Protein AF-A0A925XER4-F1 (afdb_monomer)

Foldseek 3Di:
DDDDDDDDDDDDDDDDDDPDDDDDDDDDDDDDDDPDDCPDPPVVVVVVVVVVVVVVVVVVVVVVPQKDKDWDWDWDDDPPFIWIKIWIWIHGHLWIWIKIWTQGPVGDTDIWIWTDPNPDIDID

Sequence (124 aa):
MTSRFGLVLLLAGLTGLLARSAVGQGDKKPASGKTGRVETDATKSSGQAAATEFVAKVHAELRKHPSVKADIEHTVSIGSQQFRATGRYLNNGSKLRLEYVVKPDQGADGSLIEVCDGKELWSL

Structure (mmCIF, N/CA/C/O backbone):
data_AF-A0A925XER4-F1
#
_entry.id   AF-A0A925XER4-F1
#
loop_
_atom_site.group_PDB
_atom_site.id
_atom_site.type_symbol
_atom_site.label_atom_id
_atom_site.label_alt_id
_atom_site.label_comp_id
_atom_site.label_asym_id
_atom_site.label_entity_id
_atom_site.label_seq_id
_atom_site.pdbx_PDB_ins_code
_atom_site.Cartn_x
_atom_site.Cartn_y
_atom_site.Cartn_z
_atom_site.occupancy
_atom_site.B_iso_or_equiv
_atom_site.auth_seq_id
_atom_site.auth_comp_id
_atom_site.auth_asym_id
_atom_site.auth_atom_id
_atom_site.pdbx_PDB_model_num
ATOM 1 N N . MET A 1 1 ? -61.443 18.586 0.307 1.00 39.09 1 MET A N 1
ATOM 2 C CA . MET A 1 1 ? -60.503 19.718 0.472 1.00 39.09 1 MET A CA 1
ATOM 3 C C . MET A 1 1 ? -59.464 19.585 -0.646 1.00 39.09 1 MET A C 1
ATOM 5 O O . MET A 1 1 ? -58.740 18.606 -0.625 1.00 39.09 1 MET A O 1
ATOM 9 N N . THR A 1 2 ? -59.643 20.215 -1.822 1.00 42.38 2 THR A N 1
ATOM 10 C CA . THR A 1 2 ? -59.043 21.521 -2.242 1.00 42.38 2 THR A CA 1
ATOM 11 C C . THR A 1 2 ? -57.520 21.539 -2.035 1.00 42.38 2 THR A C 1
ATOM 13 O O . THR A 1 2 ? -57.105 21.288 -0.917 1.00 42.38 2 THR A O 1
ATOM 16 N N . SER A 1 3 ? -56.600 21.864 -2.949 1.00 42.72 3 SER A N 1
ATOM 17 C CA . SER A 1 3 ? -56.544 22.506 -4.279 1.00 42.72 3 SER A CA 1
ATOM 18 C C . SER A 1 3 ? -55.077 22.308 -4.770 1.00 42.72 3 SER A C 1
ATOM 20 O O . SER A 1 3 ? -54.198 22.259 -3.919 1.00 42.72 3 SER A O 1
ATOM 22 N N . ARG A 1 4 ? -54.791 21.978 -6.043 1.00 58.16 4 ARG A N 1
ATOM 23 C CA . ARG A 1 4 ? -54.160 22.812 -7.111 1.00 58.16 4 ARG A CA 1
ATOM 24 C C . ARG A 1 4 ? -52.709 23.322 -6.915 1.00 58.16 4 ARG A C 1
ATOM 26 O O . ARG A 1 4 ? -52.288 23.600 -5.808 1.00 58.16 4 ARG A O 1
ATOM 33 N N . PHE A 1 5 ? -52.068 23.561 -8.074 1.00 46.91 5 PHE A N 1
ATOM 34 C CA . PHE A 1 5 ? -50.771 24.208 -8.380 1.00 46.91 5 PHE A CA 1
ATOM 35 C C . PHE A 1 5 ? -49.572 23.248 -8.469 1.00 46.91 5 PHE A C 1
ATOM 37 O O . PHE A 1 5 ? -49.335 22.466 -7.567 1.00 46.91 5 PHE A O 1
ATOM 44 N N . GLY A 1 6 ? -48.758 23.226 -9.522 1.00 39.91 6 GLY A N 1
ATOM 45 C CA . GLY A 1 6 ? -48.695 24.043 -10.730 1.00 39.91 6 GLY A CA 1
ATOM 46 C C . GLY A 1 6 ? -47.424 23.654 -11.490 1.00 39.91 6 GLY A C 1
ATOM 47 O O . GLY A 1 6 ? -46.335 23.669 -10.929 1.00 39.91 6 GLY A O 1
ATOM 48 N N . LEU A 1 7 ? -47.588 23.257 -12.749 1.00 44.97 7 LEU A N 1
ATOM 49 C CA . LEU A 1 7 ? -46.523 23.013 -13.715 1.00 44.97 7 LEU A CA 1
ATOM 50 C C . LEU A 1 7 ? -45.884 24.357 -14.100 1.00 44.97 7 LEU A C 1
ATOM 52 O O . LEU A 1 7 ? -46.597 25.245 -14.563 1.00 44.97 7 LEU A O 1
ATOM 56 N N . VAL A 1 8 ? -44.563 24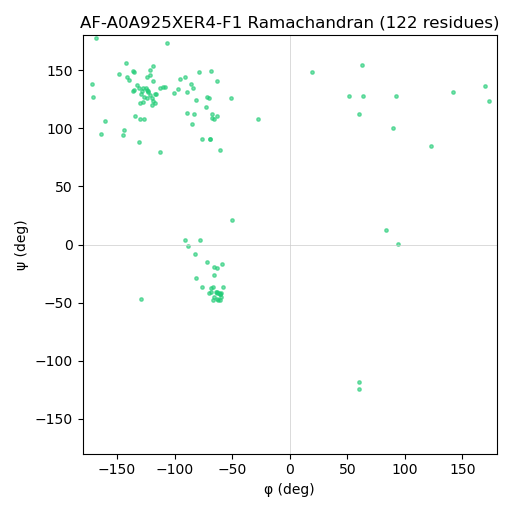.491 -13.973 1.00 50.75 8 VAL A N 1
ATOM 57 C CA . VAL A 1 8 ? -43.793 25.523 -14.683 1.00 50.75 8 VAL A CA 1
ATOM 58 C C . VAL A 1 8 ? -42.610 24.847 -15.361 1.00 50.75 8 VAL A C 1
ATOM 60 O O . VAL A 1 8 ? -41.665 24.396 -14.722 1.00 50.75 8 VAL A O 1
ATOM 63 N N . LEU A 1 9 ? -42.721 24.759 -16.682 1.00 44.97 9 LEU A N 1
ATOM 64 C CA . LEU A 1 9 ? -41.665 24.424 -17.623 1.00 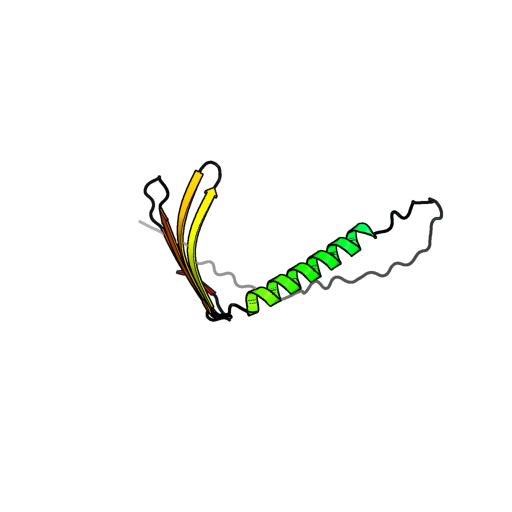44.97 9 LEU A CA 1
ATOM 65 C C . LEU A 1 9 ? -40.989 25.746 -18.024 1.00 44.97 9 LEU A C 1
ATOM 67 O O . LEU A 1 9 ? -41.694 26.675 -18.418 1.00 44.97 9 LEU A O 1
ATOM 71 N N . LEU A 1 10 ? -39.657 25.834 -17.990 1.00 42.69 10 LEU A N 1
ATOM 72 C CA . LEU A 1 10 ? -38.934 26.871 -18.732 1.00 42.69 10 LEU A CA 1
ATOM 73 C C . LEU A 1 10 ? -37.733 26.254 -19.461 1.00 42.69 10 LEU A C 1
ATOM 75 O O . LEU A 1 10 ? -36.772 25.802 -18.844 1.00 42.69 10 LEU A O 1
ATOM 79 N N . LEU A 1 11 ? -37.839 26.220 -20.790 1.00 43.06 11 LEU A N 1
ATOM 80 C CA . LEU A 1 11 ? -36.757 25.983 -21.744 1.00 43.06 11 LEU A CA 1
ATOM 81 C C . LEU A 1 11 ? -36.037 27.302 -22.057 1.00 43.06 11 LEU A C 1
ATOM 83 O O . LEU A 1 11 ? -36.707 28.292 -22.333 1.00 43.06 11 LEU A O 1
ATOM 87 N N . ALA A 1 12 ? -34.705 27.259 -22.122 1.00 46.56 12 ALA A N 1
ATOM 88 C CA . ALA A 1 12 ? -33.794 28.010 -23.010 1.00 46.56 12 ALA A CA 1
ATOM 89 C C . ALA A 1 12 ? -32.366 27.760 -22.480 1.00 46.56 12 ALA A C 1
ATOM 91 O O . ALA A 1 12 ? -32.163 27.773 -21.276 1.00 46.56 12 ALA A O 1
ATOM 92 N N . GLY A 1 13 ? -31.309 27.493 -23.240 1.00 34.84 13 GLY A N 1
ATOM 93 C CA . GLY A 1 13 ? -31.055 27.655 -24.661 1.00 34.84 13 GLY A CA 1
ATOM 94 C C . GLY A 1 13 ? -29.593 28.104 -24.821 1.00 34.84 13 GLY A C 1
ATOM 95 O O . GLY A 1 13 ? -29.176 29.037 -24.152 1.00 34.84 13 GLY A O 1
ATOM 96 N N . LEU A 1 14 ? -28.870 27.432 -25.724 1.00 41.66 14 LEU A N 1
ATOM 97 C CA . LEU A 1 14 ? -27.759 27.934 -26.548 1.00 41.66 14 LEU A CA 1
ATOM 98 C C . LEU A 1 14 ? -26.424 28.426 -25.920 1.00 41.66 14 LEU A C 1
ATOM 100 O O . LEU A 1 14 ? -26.370 29.394 -25.177 1.00 41.66 14 LEU A O 1
ATOM 104 N N . THR A 1 15 ? -25.334 27.843 -26.458 1.00 44.47 15 THR A N 1
ATOM 105 C CA . THR A 1 15 ? -24.039 28.475 -26.837 1.00 44.47 15 THR A CA 1
ATOM 106 C C . THR A 1 15 ? -23.233 29.159 -25.720 1.00 44.47 15 THR A C 1
ATOM 108 O O . THR A 1 15 ? -23.625 30.178 -25.182 1.00 44.47 15 THR A O 1
ATOM 111 N N . GLY A 1 16 ? -22.064 28.668 -25.310 1.00 37.69 16 GLY A N 1
ATOM 112 C CA . GLY A 1 16 ? -20.872 28.525 -26.143 1.00 37.69 16 GLY A CA 1
ATOM 113 C C . GLY A 1 16 ? -20.027 29.802 -26.071 1.00 37.69 16 GLY A C 1
ATOM 114 O O . GLY A 1 16 ? -20.338 30.753 -26.771 1.00 37.69 16 GLY A O 1
ATOM 115 N N . LEU A 1 17 ? -18.950 29.816 -25.275 1.00 44.38 17 LEU A N 1
ATOM 116 C CA . LEU A 1 17 ? -17.791 30.679 -25.530 1.00 44.38 17 LEU A CA 1
ATOM 117 C C . LEU A 1 17 ? -16.547 30.158 -24.794 1.00 44.38 17 LEU A C 1
ATOM 119 O O . LEU A 1 17 ? -16.403 30.269 -23.579 1.00 44.38 17 LEU A O 1
ATOM 123 N N . LEU A 1 18 ? -15.641 29.575 -25.576 1.00 43.75 18 LEU A N 1
ATOM 124 C CA . LEU A 1 18 ? -14.255 29.313 -25.209 1.00 43.75 18 LEU A CA 1
ATOM 125 C C . LEU A 1 18 ? -13.561 30.658 -24.964 1.00 43.75 18 LEU A C 1
ATOM 127 O O . LEU A 1 18 ? -13.312 31.408 -25.909 1.00 43.75 18 LEU A O 1
ATOM 131 N N . ALA A 1 19 ? -13.220 30.964 -23.715 1.00 43.69 19 ALA A N 1
ATOM 132 C CA . ALA A 1 19 ? -12.341 32.083 -23.408 1.00 43.69 19 ALA A CA 1
ATOM 133 C C . ALA A 1 19 ? -10.894 31.687 -23.746 1.00 43.69 19 ALA A C 1
ATOM 135 O O . ALA A 1 19 ? -10.169 31.110 -22.940 1.00 43.69 19 ALA A O 1
ATOM 136 N N . ARG A 1 20 ? -10.485 31.977 -24.985 1.00 48.41 20 ARG A N 1
ATOM 137 C CA . ARG A 1 20 ? -9.079 32.044 -25.391 1.00 48.41 20 ARG A CA 1
ATOM 138 C C . ARG A 1 20 ? -8.438 33.246 -24.697 1.00 48.41 20 ARG A C 1
ATOM 140 O O . ARG A 1 20 ? -8.761 34.383 -25.028 1.00 48.41 20 ARG A O 1
ATOM 147 N N . SER A 1 21 ? -7.518 33.010 -23.766 1.00 43.88 21 SER A N 1
ATOM 148 C CA . SER A 1 21 ? -6.639 34.061 -23.252 1.00 43.88 21 SER A CA 1
ATOM 149 C C . SER A 1 21 ? -5.713 34.536 -24.373 1.00 43.88 21 SER A C 1
ATOM 151 O O . SER A 1 21 ? -4.816 33.815 -24.807 1.00 43.88 21 SER A O 1
ATOM 153 N N . ALA A 1 22 ? -5.965 35.746 -24.867 1.00 44.81 22 ALA A N 1
ATOM 154 C CA . ALA A 1 22 ? -5.072 36.457 -25.763 1.00 44.81 22 ALA A CA 1
ATOM 155 C C . ALA A 1 22 ? -3.853 36.955 -24.971 1.00 44.81 22 ALA A C 1
ATOM 157 O O . ALA A 1 22 ? -3.985 37.744 -24.036 1.00 44.81 22 ALA A O 1
ATOM 158 N N . VAL A 1 23 ? -2.667 36.479 -25.354 1.00 41.72 23 VAL A N 1
ATOM 159 C CA . VAL A 1 23 ? -1.375 37.053 -24.964 1.00 41.72 23 VAL A CA 1
ATOM 160 C C . VAL A 1 23 ? -1.261 38.423 -25.631 1.00 41.72 23 VAL A C 1
ATOM 162 O O . VAL A 1 23 ? -1.156 38.534 -26.851 1.00 41.72 23 VAL A O 1
ATOM 165 N N . GLY A 1 24 ? -1.352 39.471 -24.816 1.00 41.59 24 GLY A N 1
ATOM 166 C CA . GLY A 1 24 ? -1.070 40.845 -25.205 1.00 41.59 24 GLY A CA 1
ATOM 167 C C . GLY A 1 24 ? 0.428 41.108 -25.120 1.00 41.59 24 GLY A C 1
ATOM 168 O O . GLY A 1 24 ? 1.010 41.111 -24.039 1.00 41.59 24 GLY A O 1
ATOM 169 N N . GLN A 1 25 ? 1.029 41.314 -26.285 1.00 43.56 25 GLN A N 1
ATOM 170 C CA . GLN A 1 25 ? 2.387 41.794 -26.492 1.00 43.56 25 GLN A CA 1
ATOM 171 C C . GLN A 1 25 ? 2.449 43.286 -26.126 1.00 43.56 25 GLN A C 1
ATOM 173 O O . GLN A 1 25 ? 1.655 44.083 -26.626 1.00 43.56 25 GLN A O 1
ATOM 178 N N . GLY A 1 26 ? 3.382 43.666 -25.255 1.00 39.03 26 GLY A N 1
ATOM 179 C CA . GLY A 1 26 ? 3.633 45.053 -24.873 1.00 39.03 26 GLY A CA 1
ATOM 180 C C . GLY A 1 26 ? 5.122 45.278 -24.630 1.00 39.03 26 GLY A C 1
ATOM 181 O O . GLY A 1 26 ? 5.618 45.031 -23.537 1.00 39.03 26 GLY A O 1
ATOM 182 N N . ASP A 1 27 ? 5.827 45.743 -25.659 1.00 49.31 27 ASP A N 1
ATOM 183 C CA . ASP A 1 27 ? 7.217 46.202 -25.606 1.00 49.31 27 ASP A CA 1
ATOM 184 C C . ASP A 1 27 ? 7.303 47.644 -25.081 1.00 49.31 27 ASP A C 1
ATOM 186 O O . ASP A 1 27 ? 6.718 48.503 -25.733 1.00 49.31 27 ASP A O 1
ATOM 190 N N . LYS A 1 28 ? 8.078 47.927 -24.005 1.00 41.94 28 LYS A N 1
ATOM 191 C CA . LYS A 1 28 ? 8.922 49.150 -23.797 1.00 41.94 28 LYS A CA 1
ATOM 192 C C . LYS A 1 28 ? 9.979 48.994 -22.659 1.00 41.94 28 LYS A C 1
ATOM 194 O O . LYS A 1 28 ? 9.672 49.188 -21.492 1.00 41.94 28 LYS A O 1
ATOM 199 N N . LYS A 1 29 ? 11.214 48.623 -23.054 1.00 48.12 29 LYS A N 1
ATOM 200 C CA . LYS A 1 29 ? 12.604 49.141 -22.796 1.00 48.12 29 LYS A CA 1
ATOM 201 C C . LYS A 1 29 ? 12.934 50.073 -21.562 1.00 48.12 29 LYS A C 1
ATOM 203 O O . LYS A 1 29 ? 12.087 50.871 -21.188 1.00 48.12 29 LYS A O 1
ATOM 208 N N . PRO A 1 30 ? 14.165 50.037 -20.952 1.00 51.28 30 PRO A N 1
ATOM 209 C CA . PRO A 1 30 ? 14.440 49.534 -19.599 1.00 51.28 30 PRO A CA 1
ATOM 210 C C . PRO A 1 30 ? 14.734 50.636 -18.544 1.00 51.28 30 PRO A C 1
ATOM 212 O O . PRO A 1 30 ? 14.948 51.804 -18.864 1.00 51.28 30 PRO A O 1
ATOM 215 N N . ALA A 1 31 ? 14.861 50.250 -17.273 1.00 37.47 31 ALA A N 1
ATOM 216 C CA . ALA A 1 31 ? 15.485 51.083 -16.245 1.00 37.47 31 ALA A CA 1
ATOM 217 C C . ALA A 1 31 ? 16.699 50.354 -15.658 1.00 37.47 31 ALA A C 1
ATOM 219 O O . ALA A 1 31 ? 16.601 49.243 -15.141 1.00 37.47 31 ALA A O 1
ATOM 220 N N . SER A 1 32 ? 17.853 50.998 -15.808 1.00 48.00 32 SER A N 1
ATOM 221 C CA . SER A 1 32 ? 19.132 50.650 -15.200 1.00 48.00 32 SER A CA 1
ATOM 222 C C . SER A 1 32 ? 19.054 50.742 -13.674 1.00 48.00 32 SER A C 1
ATOM 224 O O . SER A 1 32 ? 18.494 51.702 -13.147 1.00 48.00 32 SER A O 1
ATOM 226 N N . GLY A 1 33 ? 19.692 49.794 -12.983 1.00 37.78 33 GLY A N 1
ATOM 227 C CA . GLY A 1 33 ? 20.167 50.002 -11.617 1.00 37.78 33 GLY A CA 1
ATOM 228 C C . GLY A 1 33 ? 19.637 49.025 -10.574 1.00 37.78 33 GLY A C 1
ATOM 229 O O . GLY A 1 33 ? 18.740 49.361 -9.814 1.00 37.78 33 GLY A O 1
ATOM 230 N N . LYS A 1 34 ? 20.283 47.863 -10.450 1.00 41.88 34 LYS A N 1
ATOM 231 C CA . LYS A 1 34 ? 20.892 47.408 -9.189 1.00 41.88 34 LYS A CA 1
ATOM 232 C C . LYS A 1 34 ? 21.714 46.165 -9.488 1.00 41.88 34 LYS A C 1
ATOM 234 O O . LYS A 1 34 ? 21.202 45.211 -10.063 1.00 41.88 34 LYS A O 1
ATOM 239 N N . THR A 1 35 ? 22.975 46.180 -9.081 1.00 49.38 35 THR A N 1
ATOM 240 C CA . THR A 1 35 ? 23.842 45.006 -8.976 1.00 49.38 35 THR A CA 1
ATOM 241 C C . THR A 1 35 ? 23.209 44.032 -7.980 1.00 49.38 35 THR A C 1
ATOM 243 O O . THR A 1 35 ? 23.507 44.040 -6.789 1.00 49.38 35 THR A O 1
ATOM 246 N N . GLY A 1 36 ? 22.239 43.258 -8.459 1.00 38.72 36 GLY A N 1
ATOM 247 C CA . GLY A 1 36 ? 21.637 42.138 -7.765 1.00 38.72 36 GLY A CA 1
ATOM 248 C C . GLY A 1 36 ? 22.511 40.927 -8.020 1.00 38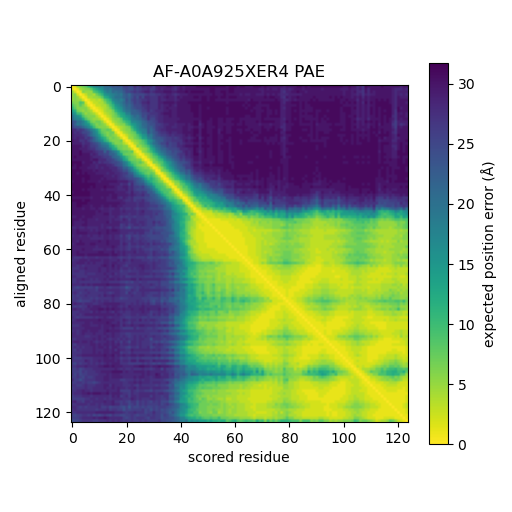.72 36 GLY A C 1
ATOM 249 O O . GLY A 1 36 ? 22.521 40.386 -9.119 1.00 38.72 36 GLY A O 1
ATOM 250 N N . ARG A 1 37 ? 23.287 40.567 -7.003 1.00 46.06 37 ARG A N 1
ATOM 251 C CA . ARG A 1 37 ? 23.907 39.259 -6.799 1.00 46.06 37 ARG A CA 1
ATOM 252 C C . ARG A 1 37 ? 23.075 38.156 -7.470 1.00 46.06 37 ARG A C 1
ATOM 254 O O . ARG A 1 37 ? 21.994 37.826 -6.993 1.00 46.06 37 ARG A O 1
ATOM 261 N N . VAL A 1 38 ? 23.585 37.606 -8.572 1.00 49.09 38 VAL A N 1
ATOM 262 C CA . VAL A 1 38 ? 23.125 36.322 -9.102 1.00 49.09 38 VAL A CA 1
ATOM 263 C C . VAL A 1 38 ? 23.604 35.284 -8.096 1.00 49.09 38 VAL A C 1
ATOM 265 O O . VAL A 1 38 ? 24.742 34.825 -8.146 1.00 49.09 38 VAL A O 1
ATOM 268 N N . GLU A 1 39 ? 22.765 34.980 -7.109 1.00 48.66 39 GLU A N 1
ATOM 269 C CA . GLU A 1 39 ? 22.843 33.693 -6.431 1.00 48.66 39 GLU A CA 1
ATOM 270 C C . GLU A 1 39 ? 22.380 32.657 -7.442 1.00 48.66 39 GLU A C 1
ATOM 272 O O . GLU A 1 39 ? 21.196 32.420 -7.655 1.00 48.66 39 GLU A O 1
ATOM 277 N N . THR A 1 40 ? 23.371 32.147 -8.163 1.00 49.47 40 THR A N 1
ATOM 278 C CA . THR A 1 40 ? 23.243 31.133 -9.190 1.00 49.47 40 THR A CA 1
ATOM 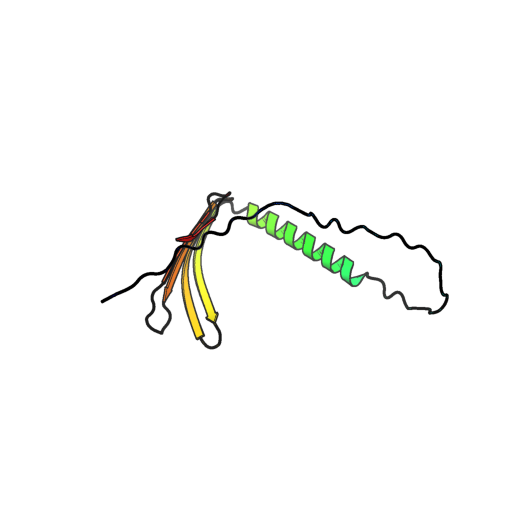279 C C . THR A 1 40 ? 22.457 29.943 -8.647 1.00 49.47 40 THR A C 1
ATOM 281 O O . THR A 1 40 ? 22.840 29.338 -7.646 1.00 49.47 40 THR A O 1
ATOM 284 N N . ASP A 1 41 ? 21.399 29.593 -9.378 1.00 53.25 41 ASP A N 1
ATOM 285 C CA . ASP A 1 41 ? 20.510 28.421 -9.327 1.00 53.25 41 ASP A CA 1
ATOM 286 C C . ASP A 1 41 ? 21.203 27.031 -9.304 1.00 53.25 41 ASP A C 1
ATOM 288 O O . ASP A 1 41 ? 20.601 26.003 -9.624 1.00 53.25 41 ASP A O 1
ATOM 292 N N . ALA A 1 42 ? 22.475 26.943 -8.913 1.00 53.16 42 ALA A N 1
ATOM 293 C CA . ALA A 1 42 ? 23.261 25.713 -8.927 1.00 53.16 42 ALA A CA 1
ATOM 294 C C . ALA A 1 42 ? 22.739 24.649 -7.940 1.00 53.16 42 ALA A C 1
ATOM 296 O O . ALA A 1 42 ? 22.905 23.454 -8.181 1.00 53.16 42 ALA A O 1
ATOM 297 N N . THR A 1 43 ? 22.056 25.058 -6.866 1.00 52.47 43 THR A N 1
ATOM 298 C CA . THR A 1 43 ? 21.526 24.134 -5.847 1.00 52.47 43 THR A CA 1
ATOM 299 C C . THR A 1 43 ? 20.192 23.492 -6.250 1.00 52.47 43 THR A C 1
ATOM 301 O O . THR A 1 43 ? 19.916 22.362 -5.857 1.00 52.47 43 THR A O 1
ATOM 304 N N . LYS A 1 44 ? 19.361 24.158 -7.068 1.00 54.41 44 LYS A N 1
ATOM 305 C CA . LYS A 1 44 ? 18.098 23.570 -7.565 1.00 54.41 44 LYS A CA 1
ATOM 306 C C . LYS A 1 44 ? 18.332 22.541 -8.672 1.00 54.41 44 LYS A C 1
ATOM 308 O O . LYS A 1 44 ? 17.644 21.525 -8.717 1.00 54.41 44 LYS A O 1
ATOM 313 N N . SER A 1 45 ? 19.319 22.788 -9.533 1.00 60.19 45 SER A N 1
ATOM 314 C CA . SER A 1 45 ? 19.626 21.927 -10.682 1.00 60.19 45 SER A CA 1
ATOM 315 C C . SER A 1 45 ? 20.220 20.571 -10.271 1.00 60.19 45 SER A C 1
ATOM 317 O O . SER A 1 45 ? 19.807 19.526 -10.778 1.00 60.19 45 SER A O 1
ATOM 319 N N . SER A 1 46 ? 21.126 20.554 -9.285 1.00 64.50 46 SER A N 1
ATOM 320 C CA . SER A 1 46 ? 21.758 19.313 -8.810 1.00 64.50 46 SER A CA 1
ATOM 321 C C . SER A 1 46 ? 20.781 18.384 -8.079 1.00 64.50 46 SER A C 1
ATOM 323 O O . SER A 1 46 ? 20.817 17.170 -8.280 1.00 64.50 46 SER A O 1
ATOM 325 N N . GLY A 1 47 ? 19.854 18.943 -7.292 1.00 77.19 47 GLY A N 1
ATOM 326 C CA . GLY A 1 47 ? 18.819 18.171 -6.599 1.00 77.19 47 GLY A CA 1
ATOM 327 C C . GLY A 1 47 ? 17.812 17.518 -7.550 1.00 77.19 47 GLY A C 1
ATOM 328 O O . GLY A 1 47 ? 17.399 16.379 -7.331 1.00 77.19 47 GLY A O 1
ATOM 329 N N . GLN A 1 48 ? 17.455 18.199 -8.642 1.00 86.19 48 GLN A N 1
ATOM 330 C CA . GLN A 1 48 ? 16.532 17.660 -9.643 1.00 86.19 48 GLN A CA 1
ATOM 331 C C . GLN A 1 48 ? 17.144 16.490 -10.427 1.00 86.19 48 GLN A C 1
ATOM 333 O O . GLN A 1 48 ? 16.464 15.488 -10.674 1.00 86.19 48 GLN A O 1
ATOM 338 N N . ALA A 1 49 ? 18.427 16.591 -10.786 1.00 89.25 49 ALA A N 1
ATOM 339 C CA . ALA A 1 49 ? 19.145 15.511 -11.455 1.00 89.25 49 ALA A CA 1
ATOM 340 C C . ALA A 1 49 ? 19.217 14.254 -10.570 1.00 89.25 49 ALA A C 1
ATOM 342 O O . ALA A 1 49 ? 18.841 13.169 -11.013 1.00 89.25 49 ALA A O 1
ATOM 343 N N . ALA A 1 50 ? 19.585 14.417 -9.294 1.00 93.81 50 ALA A N 1
ATOM 344 C CA . ALA A 1 50 ? 19.664 13.313 -8.338 1.00 93.81 50 ALA A CA 1
ATOM 345 C C . ALA A 1 50 ? 18.301 12.640 -8.086 1.00 93.81 50 ALA A C 1
ATOM 347 O O . ALA A 1 50 ? 18.208 11.413 -8.052 1.00 93.81 50 ALA A O 1
ATOM 348 N N . ALA A 1 51 ? 17.222 13.422 -7.959 1.00 94.75 51 ALA A N 1
ATOM 349 C CA . ALA A 1 51 ? 15.872 12.879 -7.800 1.00 94.75 51 ALA A CA 1
ATOM 350 C C . ALA A 1 51 ? 15.429 12.064 -9.028 1.00 94.75 51 ALA A C 1
ATOM 352 O O . ALA A 1 51 ? 14.839 10.993 -8.888 1.00 94.75 51 ALA A O 1
ATOM 353 N N . THR A 1 52 ? 15.751 12.545 -10.232 1.00 95.81 52 THR A N 1
ATOM 354 C CA . THR A 1 52 ? 15.411 11.859 -11.487 1.00 95.81 52 THR A CA 1
ATOM 355 C C . THR A 1 52 ? 16.153 10.529 -11.612 1.00 95.81 52 THR A C 1
ATOM 357 O O . THR A 1 52 ? 15.544 9.508 -11.936 1.00 95.81 52 THR A O 1
ATOM 360 N N . GLU A 1 53 ? 17.452 10.517 -11.306 1.00 96.38 53 GLU A N 1
ATOM 361 C CA . GLU A 1 53 ? 18.261 9.295 -11.300 1.00 96.38 53 GLU A CA 1
ATOM 362 C C . GLU A 1 53 ? 17.745 8.281 -10.270 1.00 96.38 53 GLU A C 1
ATOM 364 O O . GLU A 1 53 ? 17.613 7.092 -10.569 1.00 96.38 53 GLU A O 1
ATOM 369 N N . PHE A 1 54 ? 17.371 8.751 -9.076 1.00 96.19 54 PHE A N 1
ATOM 370 C CA . PHE A 1 54 ? 16.797 7.901 -8.038 1.00 96.19 54 PHE A CA 1
ATOM 371 C C . PHE A 1 54 ? 15.488 7.237 -8.489 1.00 96.19 54 PHE A C 1
ATOM 373 O O . PHE A 1 54 ? 15.345 6.020 -8.360 1.00 96.19 54 PHE A O 1
ATOM 380 N N . VAL A 1 55 ? 14.556 7.998 -9.074 1.00 96.69 55 VAL A N 1
ATOM 381 C CA . VAL A 1 55 ? 13.296 7.446 -9.604 1.00 96.69 55 VAL A CA 1
ATOM 382 C C . VAL A 1 55 ? 13.567 6.421 -10.707 1.00 96.69 55 VAL A C 1
ATOM 384 O O . VAL A 1 55 ? 12.962 5.347 -10.708 1.00 96.69 55 VAL A O 1
ATOM 387 N N . ALA A 1 56 ? 14.512 6.702 -11.610 1.00 96.62 56 ALA A N 1
ATOM 388 C CA . ALA A 1 56 ? 14.899 5.766 -12.663 1.00 96.62 56 ALA A CA 1
ATOM 389 C C . ALA A 1 56 ? 15.445 4.449 -12.087 1.00 96.62 56 ALA A C 1
ATOM 391 O O . ALA A 1 56 ? 15.062 3.368 -12.543 1.00 96.62 56 ALA A O 1
ATOM 392 N N . LYS A 1 57 ? 16.280 4.528 -11.044 1.00 97.50 57 LYS A N 1
ATOM 393 C CA . LYS A 1 57 ? 16.808 3.356 -10.337 1.00 97.50 57 LYS A CA 1
ATOM 394 C C . LYS A 1 57 ? 15.698 2.549 -9.663 1.00 97.50 57 LYS A C 1
ATOM 396 O O . LYS A 1 57 ? 15.648 1.335 -9.841 1.00 97.50 57 LYS A O 1
ATOM 401 N N . VAL A 1 58 ? 14.783 3.202 -8.944 1.00 95.88 58 VAL A N 1
ATOM 402 C CA . VAL A 1 58 ? 13.637 2.530 -8.303 1.00 95.88 58 VAL A CA 1
ATOM 403 C C . VAL A 1 58 ? 12.765 1.830 -9.344 1.00 95.88 58 VAL A C 1
ATOM 405 O O . VAL A 1 58 ? 12.421 0.664 -9.169 1.00 95.88 58 VAL A O 1
ATOM 408 N N . HIS A 1 59 ? 12.461 2.487 -10.466 1.00 93.19 59 HIS A N 1
ATOM 409 C CA . HIS A 1 59 ? 11.716 1.868 -11.566 1.00 93.19 59 HIS A CA 1
ATOM 410 C C . HIS A 1 59 ? 12.427 0.636 -12.138 1.00 93.19 59 HIS A C 1
ATOM 412 O O . HIS A 1 59 ? 11.773 -0.366 -12.433 1.00 93.19 59 HIS A O 1
ATOM 418 N N . ALA A 1 60 ? 13.750 0.696 -12.306 1.00 94.69 60 ALA A N 1
ATOM 419 C CA . ALA A 1 60 ? 14.532 -0.435 -12.794 1.00 94.69 60 ALA A CA 1
ATOM 420 C C . ALA A 1 60 ? 14.491 -1.625 -11.824 1.00 94.69 60 ALA A C 1
ATOM 422 O O . ALA A 1 60 ? 14.342 -2.760 -12.273 1.00 94.69 60 ALA A O 1
ATOM 423 N N . GLU A 1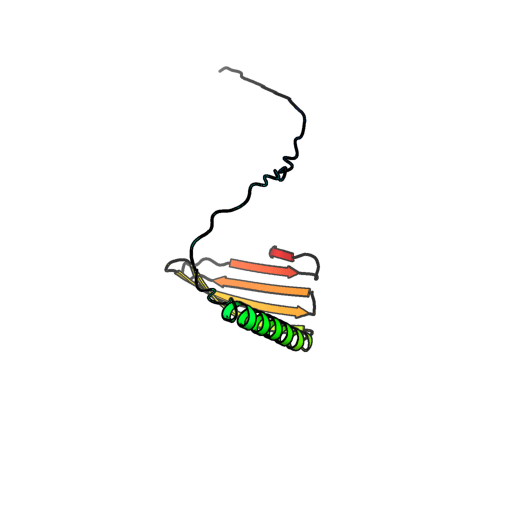 61 ? 14.565 -1.377 -10.514 1.00 94.25 61 GLU A N 1
ATOM 424 C CA . GLU A 1 61 ? 14.430 -2.423 -9.494 1.00 94.25 61 GLU A CA 1
ATOM 425 C C . GLU A 1 61 ? 13.016 -3.014 -9.462 1.00 94.25 61 GLU A C 1
ATOM 427 O O . GLU A 1 61 ? 12.866 -4.231 -9.524 1.00 94.25 61 GLU A O 1
ATOM 432 N N . LEU A 1 62 ? 11.968 -2.182 -9.456 1.00 90.19 62 LEU A N 1
ATOM 433 C CA . LEU A 1 62 ? 10.577 -2.654 -9.423 1.00 90.19 62 LEU A CA 1
ATOM 434 C C . LEU A 1 62 ? 10.242 -3.568 -10.610 1.00 90.19 62 LEU A C 1
ATOM 436 O O . LEU A 1 62 ? 9.554 -4.571 -10.441 1.00 90.19 62 LEU A O 1
ATOM 440 N N . ARG A 1 63 ? 10.784 -3.289 -11.804 1.00 90.00 63 ARG A N 1
ATOM 441 C CA . ARG A 1 63 ? 10.589 -4.141 -12.993 1.00 90.00 63 ARG A CA 1
ATOM 442 C C . ARG A 1 63 ? 11.157 -5.553 -12.849 1.00 90.00 63 ARG A C 1
ATOM 444 O O . ARG A 1 63 ? 10.722 -6.439 -13.581 1.00 90.00 63 ARG A O 1
ATOM 451 N N . LYS A 1 64 ? 12.097 -5.788 -11.928 1.00 93.62 64 LYS A N 1
ATOM 452 C CA . LYS A 1 64 ? 12.624 -7.135 -11.641 1.00 93.62 64 LYS A CA 1
ATOM 453 C C . LYS A 1 64 ? 11.608 -8.014 -10.910 1.00 93.62 64 LYS A C 1
ATOM 455 O O . LYS A 1 64 ? 11.782 -9.228 -10.866 1.00 93.62 64 LYS A O 1
ATOM 460 N N . HIS A 1 65 ? 10.553 -7.417 -10.360 1.00 91.81 65 HIS A N 1
ATOM 461 C CA . HIS A 1 65 ? 9.510 -8.093 -9.600 1.00 91.81 65 HIS A CA 1
ATOM 462 C C . HIS A 1 65 ? 8.186 -8.037 -10.376 1.00 91.81 65 HIS A C 1
ATOM 464 O O . HIS A 1 65 ? 7.333 -7.203 -10.084 1.00 91.81 65 HIS A O 1
ATOM 470 N N . PRO A 1 66 ? 7.988 -8.915 -11.381 1.00 87.50 66 PRO A N 1
ATOM 471 C CA . PRO A 1 66 ? 6.801 -8.875 -12.238 1.00 87.50 66 PRO A CA 1
ATOM 472 C C . PRO A 1 66 ? 5.510 -9.196 -11.482 1.00 87.50 66 PRO A C 1
ATOM 474 O O . PRO A 1 66 ? 4.430 -8.859 -11.954 1.00 87.50 66 PRO A O 1
ATOM 477 N N . SER A 1 67 ? 5.613 -9.842 -10.320 1.00 95.19 67 SER A N 1
ATOM 478 C CA . SER A 1 67 ? 4.486 -10.072 -9.430 1.00 95.19 67 SER A CA 1
ATOM 479 C C . SER A 1 67 ? 4.889 -9.885 -7.979 1.00 95.19 67 SER A C 1
ATOM 481 O O . SER A 1 67 ? 5.954 -10.351 -7.570 1.00 95.19 67 SER A O 1
ATOM 483 N N . VAL A 1 68 ? 3.996 -9.293 -7.195 1.00 95.06 68 VAL A N 1
ATOM 484 C CA . VAL A 1 68 ? 4.160 -9.109 -5.753 1.00 95.06 68 VAL A CA 1
ATOM 485 C C . VAL A 1 68 ? 2.924 -9.656 -5.057 1.00 95.06 68 VAL A C 1
ATOM 487 O O . VAL A 1 68 ? 1.797 -9.403 -5.482 1.00 95.06 68 VAL A O 1
ATOM 490 N N . LYS A 1 69 ? 3.141 -10.422 -3.989 1.00 97.31 69 LYS A N 1
ATOM 491 C CA . LYS A 1 69 ? 2.096 -10.854 -3.064 1.00 97.31 69 LYS A CA 1
ATOM 492 C C . LYS A 1 69 ? 2.531 -10.464 -1.665 1.00 97.31 69 LYS A C 1
ATOM 494 O O . LYS A 1 69 ? 3.650 -10.795 -1.279 1.00 97.31 69 LYS A O 1
ATOM 499 N N . ALA A 1 70 ? 1.676 -9.758 -0.946 1.00 97.31 70 ALA A N 1
ATOM 500 C CA . ALA A 1 70 ? 1.979 -9.296 0.396 1.00 97.31 70 ALA A CA 1
ATOM 501 C C . ALA A 1 70 ? 0.713 -9.235 1.243 1.00 97.31 70 ALA A C 1
ATOM 503 O O . ALA A 1 70 ? -0.361 -8.893 0.743 1.00 97.31 70 ALA A O 1
ATOM 504 N N . ASP A 1 71 ? 0.873 -9.515 2.528 1.00 98.00 71 ASP A N 1
ATOM 505 C CA . ASP A 1 71 ? -0.093 -9.115 3.538 1.00 98.00 71 ASP A CA 1
ATOM 506 C C . ASP A 1 71 ? 0.226 -7.672 3.947 1.00 98.00 71 ASP A C 1
ATOM 508 O O . ASP A 1 71 ? 1.392 -7.308 4.121 1.00 98.00 71 ASP A O 1
ATOM 512 N N . ILE A 1 72 ? -0.803 -6.833 4.039 1.00 96.00 72 ILE A N 1
ATOM 513 C CA . ILE A 1 72 ? -0.681 -5.424 4.412 1.00 96.00 72 ILE A CA 1
ATOM 514 C C . ILE A 1 72 ? -1.246 -5.234 5.810 1.00 96.00 72 ILE A C 1
ATOM 516 O O . ILE A 1 72 ? -2.352 -5.677 6.115 1.00 96.00 72 ILE A O 1
ATOM 520 N N . GLU A 1 73 ? -0.513 -4.484 6.621 1.00 95.69 73 GLU A N 1
ATOM 521 C CA . GLU A 1 73 ? -1.022 -3.852 7.826 1.00 95.69 73 GLU A CA 1
ATOM 522 C C . GLU A 1 73 ? -0.842 -2.340 7.686 1.00 95.69 73 GLU A C 1
ATOM 524 O O . GLU A 1 73 ? 0.252 -1.854 7.396 1.00 95.69 73 GLU A O 1
ATOM 529 N N . HIS A 1 74 ? -1.926 -1.591 7.854 1.00 93.06 74 HIS A N 1
ATOM 530 C CA . HIS A 1 74 ? -1.938 -0.145 7.719 1.00 93.06 74 HIS A CA 1
ATOM 531 C C . HIS A 1 74 ? -2.551 0.478 8.967 1.00 93.06 74 HIS A C 1
ATOM 533 O O . HIS A 1 74 ? -3.691 0.205 9.337 1.00 93.06 74 HIS A O 1
ATOM 539 N N . THR A 1 75 ? -1.785 1.347 9.611 1.00 93.00 75 THR A N 1
ATOM 540 C CA . THR A 1 75 ? -2.274 2.195 10.692 1.00 93.00 75 THR A CA 1
ATOM 541 C C . THR A 1 75 ? -2.807 3.494 10.102 1.00 93.00 75 THR A C 1
ATOM 543 O O . THR A 1 75 ? -2.037 4.292 9.572 1.00 93.00 75 THR A O 1
ATOM 546 N N . VAL A 1 76 ? -4.115 3.710 10.204 1.00 90.31 76 VAL A N 1
ATOM 547 C CA . VAL A 1 76 ? -4.788 4.914 9.708 1.00 90.31 76 VAL A CA 1
ATOM 548 C C . VAL A 1 76 ? -5.046 5.853 10.877 1.00 90.31 76 VAL A C 1
ATOM 550 O O . VAL A 1 76 ? -5.593 5.435 11.896 1.00 90.31 76 VAL A O 1
ATOM 553 N N . SER A 1 77 ? -4.673 7.123 10.723 1.00 91.62 77 SER A N 1
ATOM 554 C CA . SER A 1 77 ? -4.904 8.167 11.725 1.00 91.62 77 SER A CA 1
ATOM 555 C C . SER A 1 77 ? -5.823 9.251 11.159 1.00 91.62 77 SER A C 1
ATOM 557 O O . SER A 1 77 ? -5.492 9.872 10.148 1.00 91.62 77 SER A O 1
ATOM 559 N N . ILE A 1 78 ? -6.961 9.500 11.815 1.00 89.06 78 ILE A N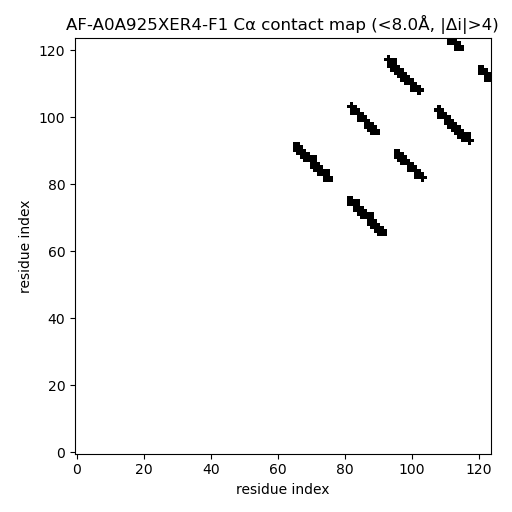 1
ATOM 560 C CA . ILE A 1 78 ? -7.927 10.552 11.461 1.00 89.06 78 ILE A CA 1
ATOM 561 C C . ILE A 1 78 ? -8.188 11.407 12.704 1.00 89.06 78 ILE A C 1
ATOM 563 O O . ILE A 1 78 ? -8.840 10.978 13.655 1.00 89.06 78 ILE A O 1
ATOM 567 N N . GLY A 1 79 ? -7.666 12.636 12.711 1.00 91.75 79 GLY A N 1
ATOM 568 C CA . GLY A 1 79 ? -7.701 13.487 13.902 1.00 91.75 79 GLY A CA 1
ATOM 569 C C . GLY A 1 79 ? -6.963 12.828 15.072 1.00 91.75 79 GLY A C 1
ATOM 570 O O . GLY A 1 79 ? -5.794 12.475 14.945 1.00 91.75 79 GLY A O 1
ATOM 571 N N . SER A 1 80 ? -7.646 12.660 16.206 1.00 89.50 80 SER A N 1
ATOM 572 C CA . SER A 1 80 ? -7.128 11.952 17.387 1.00 89.50 80 SER A CA 1
ATOM 573 C C . SER A 1 80 ? -7.402 10.444 17.381 1.00 89.50 80 SER A C 1
ATOM 575 O O . SER A 1 80 ? -7.020 9.755 18.325 1.00 89.50 80 SER A O 1
ATOM 577 N N . GLN A 1 81 ? -8.082 9.928 16.356 1.00 88.88 81 GLN A N 1
ATOM 578 C CA . GLN A 1 81 ? -8.432 8.517 16.253 1.00 88.88 81 GLN A CA 1
ATOM 579 C C . GLN A 1 81 ? -7.397 7.773 15.421 1.00 88.88 81 GLN A C 1
ATOM 581 O O . GLN A 1 81 ? -6.906 8.285 14.414 1.00 88.88 81 GLN A O 1
ATOM 586 N N . GLN A 1 82 ? -7.102 6.544 15.829 1.00 90.31 82 GLN A N 1
ATOM 587 C CA . GLN A 1 82 ? -6.234 5.637 15.102 1.00 90.31 82 GLN A CA 1
ATOM 588 C C . GLN A 1 82 ? -6.909 4.273 15.017 1.00 90.31 82 GLN A C 1
ATOM 590 O O . GLN A 1 82 ? -7.482 3.807 15.996 1.00 90.31 82 GLN A O 1
ATOM 595 N N . PHE A 1 83 ? -6.848 3.638 13.854 1.00 90.06 83 PHE A N 1
ATOM 596 C CA . PHE A 1 83 ? -7.343 2.279 13.673 1.00 90.06 83 PHE A CA 1
ATOM 597 C C . PHE A 1 83 ? -6.430 1.496 12.736 1.00 90.06 83 PHE A C 1
ATOM 599 O O . PHE A 1 83 ? -5.699 2.066 11.922 1.00 90.06 83 PHE A O 1
ATOM 606 N N . ARG A 1 84 ? -6.460 0.169 12.872 1.00 91.06 84 ARG A N 1
ATOM 607 C CA . ARG A 1 84 ? -5.702 -0.739 12.013 1.00 91.06 84 ARG A CA 1
ATOM 608 C C . ARG A 1 84 ? -6.596 -1.273 10.905 1.00 91.06 84 ARG A C 1
ATOM 610 O O . ARG A 1 84 ? -7.721 -1.710 11.143 1.00 91.06 84 ARG A O 1
ATOM 617 N N . ALA A 1 85 ? -6.059 -1.246 9.699 1.00 93.19 85 ALA A N 1
ATOM 618 C CA . ALA A 1 85 ? -6.575 -1.948 8.545 1.00 93.19 85 ALA A CA 1
ATOM 619 C C . ALA A 1 85 ? -5.607 -3.078 8.203 1.00 93.19 85 ALA A C 1
ATOM 621 O O . ALA A 1 85 ? -4.392 -2.879 8.191 1.00 93.19 85 ALA A O 1
ATOM 622 N N . THR A 1 86 ? -6.136 -4.257 7.915 1.00 96.69 86 THR A N 1
ATOM 623 C CA . THR A 1 86 ? -5.344 -5.386 7.427 1.00 96.69 86 THR A CA 1
ATOM 624 C C . THR A 1 86 ? -5.838 -5.793 6.056 1.00 96.69 86 THR A C 1
ATOM 626 O O . THR A 1 86 ? -6.988 -5.538 5.697 1.00 96.69 86 THR A O 1
ATOM 629 N N . GLY A 1 87 ? -4.968 -6.386 5.251 1.00 97.00 87 GLY A N 1
ATOM 630 C CA . GLY A 1 87 ? -5.327 -6.671 3.878 1.00 97.00 87 GLY A CA 1
ATOM 631 C C . GLY A 1 87 ? -4.377 -7.585 3.140 1.00 97.00 87 GLY A C 1
ATOM 632 O O . GLY A 1 87 ? -3.343 -7.998 3.659 1.00 97.00 87 GLY A O 1
ATOM 633 N N . ARG A 1 88 ? -4.744 -7.883 1.898 1.00 98.19 88 ARG A N 1
ATOM 634 C CA . ARG A 1 88 ? -3.934 -8.652 0.956 1.00 98.19 88 ARG A CA 1
ATOM 635 C C . ARG A 1 88 ? -3.731 -7.849 -0.310 1.00 98.19 88 ARG A C 1
ATOM 637 O O . ARG A 1 88 ? -4.685 -7.328 -0.883 1.00 98.19 88 ARG A O 1
ATOM 644 N N . TYR A 1 89 ? -2.490 -7.808 -0.764 1.00 97.62 89 TYR A N 1
ATOM 645 C CA . TYR A 1 89 ? -2.082 -7.157 -1.994 1.00 97.62 89 TYR A CA 1
ATOM 646 C C . TYR A 1 89 ? -1.528 -8.175 -2.970 1.00 97.62 89 TYR A C 1
ATOM 648 O O . TYR A 1 89 ? -0.643 -8.969 -2.644 1.00 97.62 89 TYR A O 1
ATOM 656 N N . LEU A 1 90 ? -2.049 -8.128 -4.188 1.00 97.69 90 LEU A N 1
ATOM 657 C CA . LEU A 1 90 ? -1.615 -8.941 -5.306 1.00 97.69 90 LEU A CA 1
ATOM 658 C C . LEU A 1 90 ? -1.377 -8.016 -6.494 1.00 97.69 90 LEU A C 1
ATOM 660 O O . LEU A 1 90 ? -2.295 -7.351 -6.963 1.00 97.69 90 LEU A O 1
ATOM 664 N N . ASN A 1 91 ? -0.162 -8.016 -7.020 1.00 95.94 91 ASN A N 1
ATOM 665 C CA . ASN A 1 91 ? 0.177 -7.331 -8.257 1.00 95.94 91 ASN A CA 1
ATOM 666 C C . ASN A 1 91 ? 0.790 -8.312 -9.254 1.00 95.94 91 ASN A C 1
ATOM 668 O O . ASN A 1 91 ? 1.521 -9.230 -8.874 1.00 95.94 91 ASN A O 1
ATOM 672 N N . ASN A 1 92 ? 0.474 -8.113 -10.531 1.00 95.06 92 ASN A N 1
ATOM 673 C CA . ASN A 1 92 ? 1.121 -8.779 -11.652 1.00 95.06 92 ASN A CA 1
ATOM 674 C C . ASN A 1 92 ? 1.213 -7.798 -12.829 1.00 95.06 92 ASN A C 1
ATOM 676 O O . ASN A 1 92 ? 0.236 -7.581 -13.554 1.00 95.06 92 ASN A O 1
ATOM 680 N N . GLY A 1 93 ? 2.378 -7.171 -12.986 1.00 90.88 93 GLY A N 1
ATOM 681 C CA . GLY A 1 93 ? 2.608 -6.111 -13.961 1.00 90.88 93 GLY A CA 1
ATOM 682 C C . GLY A 1 93 ? 1.679 -4.921 -13.725 1.00 90.88 93 GLY A C 1
ATOM 683 O O . GLY A 1 93 ? 1.714 -4.291 -12.670 1.00 90.88 93 GLY A O 1
ATOM 684 N N . SER A 1 94 ? 0.830 -4.613 -14.705 1.00 91.88 94 SER A N 1
ATOM 685 C CA . SER A 1 94 ? -0.162 -3.537 -14.597 1.00 91.88 94 SER A CA 1
ATOM 686 C C . SER A 1 94 ? -1.442 -3.943 -13.858 1.00 91.88 94 SER A C 1
ATOM 688 O O . SER A 1 94 ? -2.263 -3.081 -13.569 1.00 91.88 94 SER A O 1
ATOM 690 N N . LYS A 1 95 ? -1.628 -5.230 -13.538 1.00 96.38 95 LYS A N 1
ATOM 691 C CA . LYS A 1 95 ? -2.824 -5.730 -12.848 1.00 96.38 95 LYS A CA 1
ATOM 692 C C . LYS A 1 95 ? -2.637 -5.728 -11.340 1.00 96.38 95 LYS A C 1
ATOM 694 O O . LYS A 1 95 ? -1.559 -6.045 -10.838 1.00 96.38 95 LYS A O 1
ATOM 699 N N . LEU A 1 96 ? -3.709 -5.438 -10.621 1.00 97.00 96 LEU A N 1
ATOM 700 C CA . LEU A 1 96 ? -3.732 -5.300 -9.172 1.00 97.00 96 LEU A CA 1
ATOM 701 C C . LEU A 1 96 ? -5.022 -5.895 -8.606 1.00 97.00 96 LEU A C 1
ATOM 703 O O . LEU A 1 96 ? -6.098 -5.744 -9.182 1.00 97.00 96 LEU A O 1
ATOM 707 N N . ARG A 1 97 ? -4.914 -6.499 -7.428 1.00 98.12 97 ARG A N 1
ATOM 708 C CA . ARG A 1 97 ? -6.028 -6.726 -6.516 1.00 98.12 97 ARG A CA 1
ATOM 709 C C . ARG A 1 97 ? -5.593 -6.381 -5.100 1.00 98.12 97 ARG A C 1
ATOM 711 O O . ARG A 1 97 ? -4.544 -6.833 -4.645 1.00 98.12 97 ARG A O 1
ATOM 718 N N . LEU A 1 98 ? -6.422 -5.609 -4.420 1.00 97.75 98 LEU A N 1
ATOM 719 C CA . LEU A 1 98 ? -6.237 -5.172 -3.053 1.00 97.75 98 LEU A CA 1
ATOM 720 C C . LEU A 1 98 ? -7.512 -5.468 -2.278 1.00 97.75 98 LEU A C 1
ATOM 722 O O . LEU A 1 98 ? -8.608 -5.140 -2.719 1.00 97.75 98 LEU A O 1
ATOM 726 N N . GLU A 1 99 ? -7.369 -6.123 -1.141 1.00 98.06 99 GLU A N 1
ATOM 727 C CA . GLU A 1 99 ? -8.472 -6.415 -0.235 1.00 98.06 99 GLU A CA 1
ATOM 728 C C . GLU A 1 99 ? -8.106 -5.851 1.126 1.00 98.06 99 GLU A C 1
ATOM 730 O O . GLU A 1 99 ? -7.048 -6.194 1.647 1.00 98.06 99 GLU A O 1
ATOM 735 N N . TYR A 1 100 ? -8.969 -5.019 1.697 1.00 95.81 100 TYR A N 1
ATOM 736 C CA . TYR A 1 100 ? -8.818 -4.480 3.041 1.00 95.81 100 TYR A CA 1
ATOM 737 C C . TYR A 1 100 ? -10.007 -4.839 3.912 1.00 95.81 100 TYR A C 1
ATOM 739 O O . TYR A 1 100 ? -11.157 -4.840 3.471 1.00 95.81 100 TYR A O 1
ATOM 747 N N . VAL A 1 101 ? -9.710 -5.058 5.184 1.00 94.69 101 VAL A N 1
ATOM 748 C CA . VAL A 1 101 ? -10.671 -5.114 6.274 1.00 94.69 101 VAL A CA 1
ATOM 749 C C . VAL A 1 101 ? -10.246 -4.082 7.308 1.00 94.69 101 VAL A C 1
ATOM 751 O O . VAL A 1 101 ? -9.079 -4.004 7.694 1.00 94.69 101 VAL A O 1
ATOM 754 N N . VAL A 1 102 ? -11.202 -3.277 7.748 1.00 92.19 102 VAL A N 1
ATOM 755 C CA . VAL A 1 102 ? -11.017 -2.221 8.737 1.00 92.19 102 VAL A CA 1
ATOM 756 C C . VAL A 1 102 ? -11.939 -2.509 9.905 1.00 92.19 102 VAL A C 1
ATOM 758 O O . VAL A 1 102 ? -13.136 -2.712 9.712 1.00 92.19 102 VAL A O 1
ATOM 761 N N . LYS A 1 103 ? -11.379 -2.502 11.113 1.00 87.62 103 LYS A N 1
ATOM 762 C CA . LYS A 1 103 ? -12.134 -2.681 12.355 1.00 87.62 103 LYS A CA 1
ATOM 763 C C . LYS A 1 103 ? -11.743 -1.594 13.347 1.00 87.62 103 LYS A C 1
ATOM 765 O O . LYS A 1 103 ? -10.77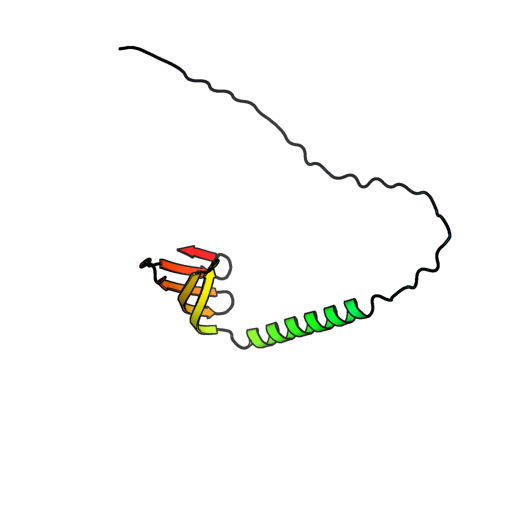3 -1.777 14.082 1.00 87.62 103 LYS A O 1
ATOM 770 N N . PRO A 1 104 ? -12.405 -0.427 13.335 1.00 85.56 104 PRO A N 1
ATOM 771 C CA . PRO A 1 104 ? -12.163 0.596 14.338 1.00 85.56 104 PRO A CA 1
ATOM 772 C C . PRO A 1 104 ? -12.673 0.139 15.710 1.00 85.56 104 PRO A C 1
ATOM 774 O O . PRO A 1 104 ? -13.698 -0.535 15.810 1.00 85.56 104 PRO A O 1
ATOM 777 N N . ASP A 1 105 ? -12.018 0.595 16.778 1.00 81.56 105 ASP A N 1
ATOM 778 C CA . ASP A 1 105 ? -12.344 0.227 18.169 1.00 81.56 105 ASP A CA 1
ATOM 779 C C . ASP A 1 105 ? -13.783 0.585 18.590 1.00 81.56 105 ASP A C 1
ATOM 781 O O . ASP A 1 105 ? -14.312 0.081 19.576 1.00 81.56 105 ASP A O 1
ATOM 785 N N . GLN A 1 106 ? -14.438 1.455 17.822 1.00 81.25 106 GLN A N 1
ATOM 786 C CA . GLN A 1 106 ? -15.810 1.920 18.028 1.00 81.25 106 GLN A CA 1
ATOM 787 C C . GLN A 1 106 ? -16.874 0.900 17.581 1.00 81.25 106 GLN A C 1
ATOM 789 O O . GLN A 1 106 ? -18.063 1.206 17.626 1.00 81.25 106 GLN A O 1
ATOM 794 N N . GLY A 1 107 ? -16.465 -0.297 17.142 1.00 80.81 107 GLY A N 1
ATOM 795 C CA . GLY A 1 107 ? -17.368 -1.397 16.786 1.00 80.81 107 GLY A CA 1
ATOM 796 C C . GLY A 1 107 ? -17.939 -1.326 15.368 1.00 80.81 107 GLY A C 1
ATOM 797 O O . GLY A 1 107 ? -18.875 -2.057 15.055 1.00 80.81 107 GLY A O 1
ATOM 798 N N . ALA A 1 108 ? -17.398 -0.453 14.516 1.00 85.50 108 ALA A N 1
ATOM 799 C CA . ALA A 1 108 ? -17.687 -0.475 13.089 1.00 85.50 108 ALA A CA 1
ATOM 800 C C . ALA A 1 108 ? -16.862 -1.577 12.402 1.00 85.50 108 ALA A C 1
ATOM 802 O O . ALA A 1 108 ? -15.731 -1.845 12.793 1.00 85.50 108 ALA A O 1
ATOM 803 N N . ASP A 1 109 ? -17.405 -2.168 11.344 1.00 90.25 109 ASP A N 1
ATOM 804 C CA . ASP A 1 109 ? -16.677 -3.080 10.465 1.00 90.25 109 ASP A CA 1
ATOM 805 C C . ASP A 1 109 ? -16.790 -2.553 9.034 1.00 90.25 109 ASP A C 1
ATOM 807 O O . ASP A 1 109 ? -17.868 -2.162 8.580 1.00 90.25 109 ASP A O 1
ATOM 811 N N . GLY A 1 110 ? -15.668 -2.532 8.321 1.00 91.75 110 GLY A N 1
ATOM 812 C CA . GLY A 1 110 ? -15.605 -2.117 6.927 1.00 91.75 110 GLY A CA 1
ATOM 813 C C . GLY A 1 110 ? -14.730 -3.054 6.114 1.00 91.75 110 GLY A C 1
ATOM 814 O O . GLY A 1 110 ? -13.757 -3.619 6.613 1.00 91.75 110 GLY A O 1
ATOM 815 N N . SER A 1 111 ? -15.059 -3.196 4.839 1.00 94.69 111 SER A N 1
ATOM 816 C CA . SER A 1 111 ? -14.209 -3.868 3.864 1.00 94.69 111 SER A CA 1
ATOM 817 C C . SER A 1 111 ? -14.154 -3.052 2.588 1.00 94.69 111 SER A C 1
ATOM 819 O O . SER A 1 111 ? -15.131 -2.395 2.241 1.00 94.69 111 SER A O 1
ATOM 821 N N . LEU A 1 112 ? -13.025 -3.125 1.897 1.00 94.94 112 LEU A N 1
ATOM 822 C CA . LEU A 1 112 ? -12.822 -2.513 0.592 1.00 94.94 112 LEU A CA 1
ATOM 823 C C . LEU A 1 112 ? -12.126 -3.530 -0.300 1.00 94.94 112 LEU A C 1
ATOM 825 O O . LEU A 1 112 ? -11.126 -4.129 0.106 1.00 94.94 112 LEU A O 1
ATOM 829 N N . ILE A 1 113 ? -12.627 -3.703 -1.517 1.00 97.62 113 ILE A N 1
ATOM 830 C CA . ILE A 1 113 ? -11.915 -4.455 -2.546 1.00 97.62 113 ILE A CA 1
ATOM 831 C C . ILE A 1 113 ? -11.638 -3.522 -3.709 1.00 97.62 113 ILE A C 1
ATOM 833 O O . ILE A 1 113 ? -12.561 -2.988 -4.314 1.00 97.62 113 ILE A O 1
ATOM 837 N N . GLU A 1 114 ? -10.366 -3.391 -4.065 1.00 98.00 114 GLU A N 1
ATOM 838 C CA . GLU A 1 114 ? -9.952 -2.698 -5.275 1.00 98.00 114 GLU A CA 1
ATOM 839 C C . GLU A 1 114 ? -9.340 -3.679 -6.266 1.00 98.00 114 GLU A C 1
ATOM 841 O O . GLU A 1 114 ? -8.528 -4.542 -5.919 1.00 98.00 114 GLU A O 1
ATOM 846 N N . VAL A 1 115 ? -9.734 -3.561 -7.526 1.00 98.25 115 VAL A N 1
ATOM 847 C CA . VAL A 1 115 ? -9.202 -4.371 -8.622 1.00 98.25 115 VAL A CA 1
ATOM 848 C C . VAL A 1 115 ? -8.817 -3.433 -9.748 1.00 98.25 115 VAL A C 1
ATOM 850 O O . VAL A 1 115 ? -9.591 -2.554 -10.101 1.00 98.25 115 VAL A O 1
ATOM 853 N N . CYS A 1 116 ? -7.638 -3.623 -10.332 1.00 97.88 116 CYS A N 1
ATOM 854 C CA . CYS A 1 116 ? -7.255 -2.956 -11.569 1.00 97.88 116 CYS A CA 1
ATOM 855 C C . CYS A 1 116 ? -6.768 -3.982 -12.591 1.00 97.88 116 CYS A C 1
ATOM 857 O O . CYS A 1 116 ? -5.963 -4.865 -12.284 1.00 97.88 116 CYS A O 1
ATOM 859 N N . ASP A 1 117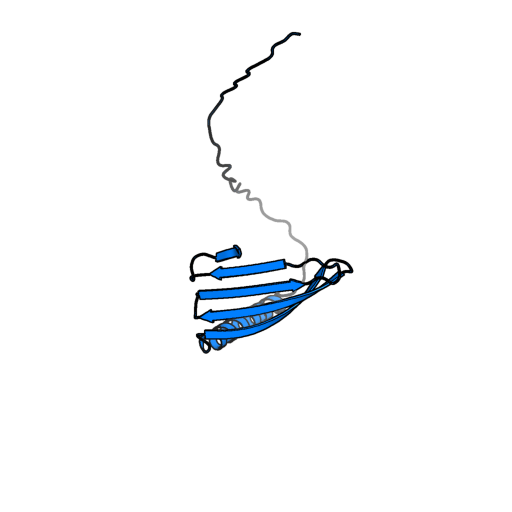 ? -7.278 -3.887 -13.818 1.00 97.50 117 ASP A N 1
ATOM 860 C CA . ASP A 1 117 ? -6.929 -4.789 -14.923 1.00 97.50 117 ASP A CA 1
ATOM 861 C C . ASP A 1 117 ? -5.740 -4.287 -15.763 1.00 97.50 117 ASP A C 1
ATOM 863 O O . ASP A 1 117 ? -5.352 -4.922 -16.752 1.00 97.50 117 ASP A O 1
ATOM 867 N N . GLY A 1 118 ? -5.145 -3.169 -15.347 1.00 96.00 118 GLY A N 1
ATOM 868 C CA . GLY A 1 118 ? -4.096 -2.447 -16.054 1.00 96.00 118 GLY A CA 1
ATOM 869 C C . GLY A 1 118 ? -4.591 -1.308 -16.9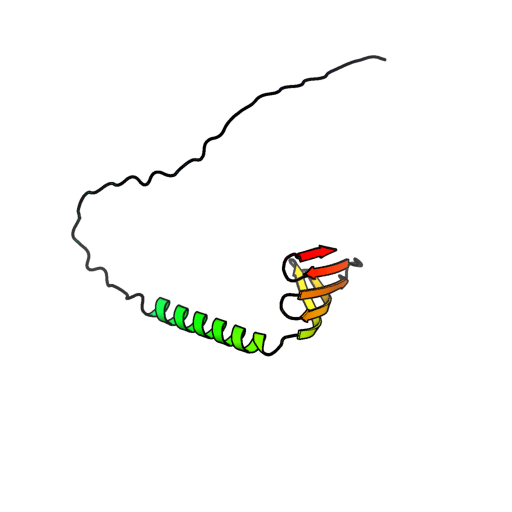36 1.00 96.00 118 GLY A C 1
ATOM 870 O O . GLY A 1 118 ? -3.761 -0.654 -17.568 1.00 96.00 118 GLY A O 1
ATOM 871 N N . LYS A 1 119 ? -5.902 -1.063 -16.986 1.00 97.50 119 LYS A N 1
ATOM 872 C CA . LYS A 1 119 ? -6.520 0.070 -17.685 1.00 97.50 119 LYS A CA 1
ATOM 873 C C . LYS A 1 119 ? -7.479 0.826 -16.781 1.00 97.50 119 LYS A C 1
ATOM 875 O O . LYS A 1 119 ? -7.415 2.050 -16.721 1.00 97.50 119 LYS A O 1
ATOM 880 N N . GLU A 1 120 ? -8.335 0.097 -16.082 1.00 98.06 120 GLU A N 1
ATOM 881 C CA . GLU A 1 120 ? -9.374 0.644 -15.217 1.00 98.06 120 GLU A CA 1
ATOM 882 C C . GLU A 1 120 ? -9.197 0.136 -13.787 1.00 98.06 120 GLU A C 1
ATOM 884 O O . GLU A 1 120 ? -8.661 -0.949 -13.558 1.00 98.06 120 GLU A O 1
ATOM 889 N N . LEU A 1 121 ? -9.623 0.956 -12.825 1.00 97.88 121 LEU A N 1
ATOM 890 C CA . LEU A 1 121 ? -9.637 0.652 -11.398 1.00 97.88 121 LEU A CA 1
ATOM 891 C C . LEU A 1 121 ? -11.093 0.636 -10.927 1.00 97.88 121 LEU A C 1
ATOM 893 O O . LEU A 1 121 ? -11.828 1.595 -11.168 1.00 97.88 121 LEU A O 1
ATOM 897 N N . TRP A 1 122 ? -11.482 -0.425 -10.228 1.00 98.25 122 TRP A N 1
ATOM 898 C CA . TRP A 1 122 ? -12.794 -0.574 -9.601 1.00 98.25 122 TRP A CA 1
ATOM 899 C C . TRP A 1 122 ? -12.637 -0.722 -8.096 1.00 98.25 122 TRP A C 1
ATOM 901 O O . TRP A 1 122 ? -11.751 -1.451 -7.649 1.00 98.25 122 TRP A O 1
ATOM 911 N N . SER A 1 123 ? -13.544 -0.096 -7.350 1.00 97.19 123 SER A N 1
ATOM 912 C CA . SER A 1 123 ? -13.643 -0.195 -5.893 1.00 97.19 123 SER A CA 1
ATOM 913 C C . SER A 1 123 ? -15.046 -0.692 -5.531 1.00 97.19 123 SER A C 1
ATOM 915 O O . SER A 1 123 ? -16.035 -0.186 -6.068 1.00 97.19 123 SER A O 1
ATOM 917 N N . LEU A 1 124 ? -15.114 -1.707 -4.669 1.00 89.00 124 LEU A N 1
ATOM 918 C CA . LEU A 1 124 ? -16.328 -2.397 -4.214 1.00 89.00 124 LEU A CA 1
ATOM 919 C C . LEU A 1 124 ? -16.434 -2.348 -2.690 1.00 89.00 124 LEU A C 1
ATOM 921 O O . LEU A 1 124 ? -15.380 -2.537 -2.029 1.00 89.00 124 LEU A O 1
#

Solvent-accessible surface area (backbone atoms only — not comparable to full-atom values): 8076 Å² total; per-residue (Å²): 134,89,80,89,88,81,94,81,88,83,91,86,78,83,82,87,80,86,83,75,83,76,86,79,87,80,92,81,88,91,81,88,88,74,96,68,82,79,78,68,67,63,70,64,54,55,52,51,53,52,53,51,53,49,53,53,50,51,54,59,57,54,66,76,52,56,56,50,78,46,79,45,80,44,83,47,75,59,90,94,45,71,34,54,31,40,33,43,38,40,38,47,72,66,25,38,40,39,38,39,42,36,53,42,92,87,75,52,78,48,69,42,39,38,40,26,79,54,84,55,77,48,80,90

Secondary structure (DSSP, 8-state):
----------------------------------------THHHHHHHHHHHHHHHHHHHHHTT-SEEEEEEEEEEEETTEEEEEEEEEEEETTEEEEEEEE--TTS--EEEEEEE-SS-EEE-

Radius of gyration: 29.14 Å; Cα contacts (8 Å, |Δi|>4): 129; chains: 1; bounding box: 84×62×45 Å

Nearest PDB structures (foldseek):
  8h8p-assembly1_D  TM=6.563E-01  e=4.764E+00  Candida parapsilosis
  5kew-assembly3_F  TM=6.879E-01  e=7.508E+00  Vibrio parahaemolyticus RIMD 2210633
  5n5y-assembly1_P  TM=4.140E-01  e=3.388E+00  Saccharomyces cerevisiae
  5o7x-assembly1_A  TM=4.160E-01  e=3.795E+00  Saccharomyces cerevisiae S288C

Mean predicted aligned error: 17.18 Å

pLDDT: mean 75.78, std 23.54, range [34.84, 98.25]